Protein AF-A0A450VBA7-F1 (afdb_monomer_lite)

Organism: NCBI:txid2126342

Structure (mmCIF, N/CA/C/O backbone):
data_AF-A0A450VBA7-F1
#
_entry.id   AF-A0A450VBA7-F1
#
loop_
_atom_site.group_PDB
_atom_site.id
_atom_site.type_symbol
_atom_site.label_atom_id
_atom_site.label_alt_id
_atom_site.label_comp_id
_atom_site.label_asym_id
_atom_site.label_entity_id
_atom_site.label_seq_id
_atom_site.pdbx_PDB_ins_code
_atom_site.Cartn_x
_atom_site.Cartn_y
_atom_site.Cartn_z
_atom_site.occupancy
_atom_site.B_iso_or_equiv
_atom_site.auth_seq_id
_atom_site.auth_comp_id
_atom_site.auth_asym_id
_atom_site.auth_atom_id
_atom_site.pdbx_PDB_model_num
ATOM 1 N N . GLY A 1 1 ? 49.947 8.288 2.124 1.00 33.69 1 GLY A N 1
ATOM 2 C CA . GLY A 1 1 ? 48.887 9.219 1.709 1.00 33.69 1 GLY A CA 1
ATOM 3 C C . GLY A 1 1 ? 47.583 8.485 1.849 1.00 33.69 1 GLY A C 1
ATOM 4 O O . GLY A 1 1 ? 47.482 7.400 1.301 1.00 33.69 1 GLY A O 1
ATOM 5 N N . LEU A 1 2 ? 46.695 9.023 2.681 1.00 39.31 2 LEU A N 1
ATOM 6 C CA . LEU A 1 2 ? 45.323 8.566 2.899 1.00 39.31 2 LEU A CA 1
ATOM 7 C C . LEU A 1 2 ? 44.477 8.652 1.613 1.00 39.31 2 LEU A C 1
ATOM 9 O O . LEU A 1 2 ? 44.842 9.403 0.708 1.00 39.31 2 LEU A O 1
ATOM 13 N N . LEU A 1 3 ? 43.292 8.027 1.690 1.00 38.41 3 LEU A N 1
ATOM 14 C CA . LEU A 1 3 ? 42.117 8.067 0.798 1.00 38.41 3 LEU A CA 1
ATOM 15 C C . LEU A 1 3 ? 42.121 6.920 -0.238 1.00 38.41 3 LEU A C 1
ATOM 17 O O . LEU A 1 3 ? 43.056 6.802 -1.017 1.00 38.41 3 LEU A O 1
ATOM 21 N N . SER A 1 4 ? 41.153 6.004 -0.271 1.00 35.38 4 SER A N 1
ATOM 22 C CA . SER A 1 4 ? 39.748 6.142 0.126 1.00 35.38 4 SER A CA 1
ATOM 23 C C . SER A 1 4 ? 39.179 4.824 0.649 1.00 35.38 4 SER A C 1
ATOM 25 O O . SER A 1 4 ? 39.390 3.771 0.049 1.00 35.38 4 SER A O 1
ATOM 27 N N . ASP A 1 5 ? 38.434 4.924 1.750 1.00 44.72 5 ASP A N 1
ATOM 28 C CA . ASP A 1 5 ? 37.319 4.032 2.056 1.00 44.72 5 ASP A CA 1
ATOM 29 C C . ASP A 1 5 ? 36.378 3.976 0.847 1.00 44.72 5 ASP A C 1
ATOM 31 O O . ASP A 1 5 ? 35.896 5.016 0.400 1.00 44.72 5 ASP A O 1
ATOM 35 N N . ASP A 1 6 ? 36.082 2.776 0.359 1.00 38.06 6 ASP A N 1
ATOM 36 C CA . ASP A 1 6 ? 34.813 2.506 -0.317 1.00 38.06 6 ASP A CA 1
ATOM 37 C C . ASP A 1 6 ? 34.246 1.221 0.291 1.00 38.06 6 ASP A C 1
ATOM 39 O O . ASP A 1 6 ? 34.385 0.104 -0.211 1.00 38.06 6 ASP A O 1
ATOM 43 N N . THR A 1 7 ? 33.745 1.384 1.514 1.00 39.97 7 THR A N 1
ATOM 44 C CA . THR A 1 7 ? 32.983 0.365 2.229 1.00 39.97 7 THR A CA 1
ATOM 45 C C . THR A 1 7 ? 31.564 0.357 1.667 1.00 39.97 7 THR A C 1
ATOM 47 O O . THR A 1 7 ? 30.913 1.392 1.551 1.00 39.97 7 THR A O 1
ATOM 50 N N . GLY A 1 8 ? 31.123 -0.834 1.259 1.00 43.47 8 GLY A N 1
ATOM 51 C CA . GLY A 1 8 ? 30.027 -1.033 0.322 1.00 43.47 8 GLY A CA 1
ATOM 52 C C . GLY A 1 8 ? 28.662 -0.479 0.715 1.00 43.47 8 GLY A C 1
ATOM 53 O O . GLY A 1 8 ? 28.242 -0.582 1.859 1.00 43.47 8 GLY A O 1
ATOM 54 N N . PHE A 1 9 ? 27.937 -0.034 -0.310 1.00 43.31 9 PHE A N 1
ATOM 55 C CA . PHE A 1 9 ? 26.481 -0.102 -0.434 1.00 43.31 9 PHE A CA 1
ATOM 56 C C . PHE A 1 9 ? 26.144 -0.048 -1.929 1.00 43.31 9 PHE A C 1
ATOM 58 O O . PHE A 1 9 ? 26.068 1.027 -2.513 1.00 43.31 9 PHE A O 1
ATOM 65 N N . GLY A 1 10 ? 25.952 -1.197 -2.571 1.00 35.91 10 GLY A N 1
ATOM 66 C CA . GLY A 1 10 ? 25.531 -1.243 -3.969 1.00 35.91 10 GLY A CA 1
ATOM 67 C C . GLY A 1 10 ? 24.636 -2.443 -4.200 1.00 35.91 10 GLY A C 1
ATOM 68 O O . GLY A 1 10 ? 25.131 -3.548 -4.374 1.00 35.91 10 GLY A O 1
ATOM 69 N N . MET A 1 11 ? 23.317 -2.244 -4.171 1.00 50.00 11 MET A N 1
ATOM 70 C CA . MET A 1 11 ? 22.454 -3.124 -4.957 1.00 50.00 11 MET A CA 1
ATOM 71 C C . MET A 1 11 ? 22.866 -2.951 -6.417 1.00 50.00 11 MET A C 1
ATOM 73 O O . MET A 1 11 ? 22.956 -1.812 -6.887 1.00 50.00 11 MET A O 1
ATOM 77 N N . ASP A 1 12 ? 23.088 -4.058 -7.121 1.00 56.72 12 ASP A N 1
ATOM 78 C CA . ASP A 1 12 ? 23.190 -4.034 -8.573 1.00 56.72 12 ASP A CA 1
ATOM 79 C C . ASP A 1 12 ? 21.920 -3.373 -9.118 1.00 56.72 12 ASP A C 1
ATOM 81 O O . ASP A 1 12 ? 20.795 -3.804 -8.848 1.00 56.72 12 ASP A O 1
ATOM 85 N N . SER A 1 13 ? 22.088 -2.268 -9.845 1.00 57.75 13 SER A N 1
ATOM 86 C CA . SER A 1 13 ? 20.984 -1.711 -10.624 1.00 57.75 13 SER A CA 1
ATOM 87 C C . SER A 1 13 ? 20.463 -2.817 -11.547 1.00 57.75 13 SER A C 1
ATOM 89 O O . SER A 1 13 ? 21.299 -3.512 -12.129 1.00 57.75 13 SER A O 1
ATOM 91 N N . PRO A 1 14 ? 19.133 -3.002 -11.693 1.00 64.62 14 PRO A N 1
ATOM 92 C CA . PRO A 1 14 ? 18.589 -4.082 -12.508 1.00 64.62 14 PRO A CA 1
ATOM 93 C C . PRO A 1 14 ? 19.237 -4.036 -13.885 1.00 64.62 14 PRO A C 1
ATOM 95 O O . PRO A 1 14 ? 19.206 -2.992 -14.554 1.00 64.62 14 PRO A O 1
ATOM 98 N N . SER A 1 15 ? 19.869 -5.149 -14.252 1.00 78.44 15 SER A N 1
ATOM 99 C CA . SER A 1 15 ? 20.683 -5.228 -15.455 1.00 78.44 15 SER A CA 1
ATOM 100 C C . SER A 1 15 ? 19.821 -4.956 -16.689 1.00 78.44 15 SER A C 1
ATOM 102 O O . SER A 1 15 ? 18.590 -5.076 -16.661 1.00 78.44 15 SER A O 1
ATOM 104 N N . GLU A 1 16 ? 20.453 -4.566 -17.796 1.00 80.12 16 GLU A N 1
ATOM 105 C CA . GLU A 1 16 ? 19.735 -4.425 -19.066 1.00 80.12 16 GLU A CA 1
ATOM 106 C C . GLU A 1 16 ? 19.014 -5.735 -19.436 1.00 80.12 16 GLU A C 1
ATOM 108 O O . GLU A 1 16 ? 17.867 -5.700 -19.881 1.00 80.12 16 GLU A O 1
ATOM 113 N N . ASP A 1 17 ? 19.628 -6.882 -19.133 1.00 81.94 17 ASP A N 1
ATOM 114 C CA . ASP A 1 17 ? 19.059 -8.209 -19.360 1.00 81.94 17 ASP A CA 1
ATOM 115 C C . ASP A 1 17 ? 17.791 -8.454 -18.535 1.00 81.94 17 ASP A C 1
ATOM 117 O O . ASP A 1 17 ? 16.793 -8.920 -19.088 1.00 81.94 17 ASP A O 1
ATOM 121 N N . ASP A 1 18 ? 17.764 -8.066 -17.255 1.00 82.69 18 ASP A N 1
ATOM 122 C CA . ASP A 1 18 ? 16.559 -8.177 -16.421 1.00 82.69 18 ASP A CA 1
ATOM 123 C C . ASP A 1 18 ? 15.410 -7.344 -16.998 1.00 82.69 18 ASP A C 1
ATOM 125 O O . ASP A 1 18 ? 14.266 -7.803 -17.053 1.00 82.69 18 ASP A O 1
ATOM 129 N N . GLN A 1 19 ? 15.707 -6.128 -17.475 1.00 82.19 19 GLN A N 1
ATOM 130 C CA . GLN A 1 19 ? 14.710 -5.242 -18.084 1.00 82.19 19 GLN A CA 1
ATOM 131 C C . GLN A 1 19 ? 14.168 -5.800 -19.403 1.00 82.19 19 GLN A C 1
ATOM 133 O O . GLN A 1 19 ? 12.959 -5.731 -19.654 1.00 82.19 19 GLN A O 1
ATOM 138 N N . LEU A 1 20 ? 15.042 -6.342 -20.252 1.00 84.81 20 LEU A N 1
ATOM 139 C CA . LEU A 1 20 ? 14.655 -6.984 -21.507 1.00 84.81 20 LEU A CA 1
ATOM 140 C C . LEU A 1 20 ? 13.822 -8.238 -21.240 1.00 84.81 20 LEU A C 1
ATOM 142 O O . LEU A 1 20 ? 12.775 -8.413 -21.861 1.00 84.81 20 LEU A O 1
ATOM 146 N N . TYR A 1 21 ? 14.222 -9.044 -20.261 1.00 84.12 21 TYR A N 1
ATOM 147 C CA . TYR A 1 21 ? 13.517 -10.254 -19.867 1.00 84.12 21 TYR A CA 1
ATOM 148 C C . TYR A 1 21 ? 12.086 -9.960 -19.398 1.00 84.12 21 TYR A C 1
ATOM 150 O O . TYR A 1 21 ? 11.126 -10.513 -19.936 1.00 84.12 21 TYR A O 1
ATOM 158 N N . VAL A 1 22 ? 11.894 -9.028 -18.456 1.00 86.31 22 VAL A N 1
ATOM 159 C CA . VAL A 1 22 ? 10.544 -8.689 -17.959 1.00 86.31 22 VAL A CA 1
ATOM 160 C C . VAL A 1 22 ? 9.696 -7.934 -18.990 1.00 86.31 22 VAL A C 1
ATOM 162 O O . VAL A 1 22 ? 8.461 -8.006 -18.948 1.00 86.31 22 VAL A O 1
ATOM 165 N N . ARG A 1 23 ? 10.327 -7.236 -19.945 1.00 87.69 23 ARG A N 1
ATOM 166 C CA . ARG A 1 23 ? 9.644 -6.694 -21.130 1.00 87.69 23 ARG A CA 1
ATOM 167 C C . ARG A 1 23 ? 9.130 -7.823 -22.018 1.00 87.69 23 ARG A C 1
ATOM 169 O O . ARG A 1 23 ? 7.977 -7.767 -22.440 1.00 87.69 23 ARG A O 1
ATOM 176 N N . ASP A 1 24 ? 9.952 -8.832 -22.285 1.00 86.44 24 ASP A N 1
ATOM 177 C CA . ASP A 1 24 ? 9.610 -9.949 -23.172 1.00 86.44 24 ASP A CA 1
ATOM 178 C C . ASP A 1 24 ? 8.558 -10.878 -22.544 1.00 86.44 24 ASP A C 1
ATOM 180 O O . ASP A 1 24 ? 7.691 -11.393 -23.248 1.00 86.44 24 ASP A O 1
ATOM 184 N N . LEU A 1 25 ? 8.524 -10.979 -21.209 1.00 87.00 25 LEU A N 1
ATOM 185 C CA . LEU A 1 25 ? 7.406 -11.570 -20.455 1.00 87.00 25 LEU A CA 1
ATOM 186 C C . LEU A 1 25 ? 6.103 -10.751 -20.534 1.00 87.00 25 LEU A C 1
ATOM 188 O O . LEU A 1 25 ? 5.056 -11.187 -20.054 1.00 87.00 25 LEU A O 1
ATOM 192 N N . GLY A 1 26 ? 6.147 -9.547 -21.105 1.00 85.38 26 GLY A N 1
ATOM 193 C CA . GLY A 1 26 ? 4.995 -8.663 -21.234 1.00 85.38 26 GLY A CA 1
ATOM 194 C C . GLY A 1 26 ? 4.576 -7.992 -19.925 1.00 85.38 26 GLY A C 1
ATOM 195 O O . GLY A 1 26 ? 3.436 -7.539 -19.830 1.00 85.38 26 GLY A O 1
ATOM 196 N N . LEU A 1 27 ? 5.455 -7.915 -18.917 1.00 85.88 27 LEU A N 1
ATOM 197 C CA . LEU A 1 27 ? 5.158 -7.264 -17.632 1.00 85.88 27 LEU A CA 1
ATOM 198 C C . LEU A 1 27 ? 5.306 -5.742 -17.723 1.00 85.88 27 LEU A C 1
ATOM 200 O O . LEU A 1 27 ? 4.487 -4.997 -17.172 1.00 85.88 27 LEU A O 1
ATOM 204 N N . ILE A 1 28 ? 6.314 -5.275 -18.464 1.00 87.81 28 ILE A N 1
ATOM 205 C CA . ILE A 1 28 ? 6.578 -3.851 -18.694 1.00 87.81 28 ILE A CA 1
ATOM 206 C C . ILE A 1 28 ? 6.622 -3.514 -20.187 1.00 87.81 28 ILE A C 1
ATOM 208 O O . ILE A 1 28 ? 6.908 -4.349 -21.039 1.00 87.81 28 ILE A O 1
ATOM 212 N N . ARG A 1 29 ? 6.381 -2.244 -20.504 1.00 87.44 29 ARG A N 1
ATOM 213 C CA . ARG A 1 29 ? 6.743 -1.612 -21.774 1.00 87.44 29 ARG A CA 1
ATOM 214 C C . ARG A 1 29 ? 7.867 -0.627 -21.511 1.00 87.44 29 ARG A C 1
ATOM 216 O O . ARG A 1 29 ? 7.824 0.067 -20.506 1.00 87.44 29 ARG A O 1
ATOM 223 N N . THR A 1 30 ? 8.842 -0.553 -22.412 1.00 83.94 30 THR A N 1
ATOM 224 C CA . THR A 1 30 ? 10.024 0.317 -22.267 1.00 83.94 30 THR A CA 1
ATOM 225 C C . THR A 1 30 ? 9.981 1.566 -23.151 1.00 83.94 30 THR A C 1
ATOM 227 O O . THR A 1 30 ? 10.785 2.472 -22.962 1.00 83.94 30 THR A O 1
ATOM 230 N N . ARG A 1 31 ? 9.038 1.651 -24.103 1.00 81.31 31 ARG A N 1
ATOM 231 C CA . ARG A 1 31 ? 8.856 2.805 -25.003 1.00 81.31 31 ARG A CA 1
ATOM 232 C C . ARG A 1 31 ? 7.443 3.390 -24.876 1.00 81.31 31 ARG A C 1
ATOM 234 O O . ARG A 1 31 ? 6.492 2.609 -24.821 1.00 81.31 31 ARG A O 1
ATOM 241 N N . PRO A 1 32 ? 7.278 4.730 -24.871 1.00 80.88 32 PRO A N 1
ATOM 242 C CA . PRO A 1 32 ? 8.328 5.763 -24.877 1.00 80.88 32 PRO A CA 1
ATOM 243 C C . PRO A 1 32 ? 9.067 5.900 -23.532 1.00 80.88 32 PRO A C 1
ATOM 245 O O . PRO A 1 32 ? 10.118 6.523 -23.474 1.00 80.88 32 PRO A O 1
ATOM 248 N N . GLN A 1 33 ? 8.533 5.298 -22.469 1.00 79.19 33 GLN A N 1
ATOM 249 C CA . GLN A 1 33 ? 9.110 5.252 -21.128 1.00 79.19 33 GLN A CA 1
ATOM 250 C C . GLN A 1 33 ? 8.735 3.925 -20.460 1.00 79.19 33 GLN A C 1
ATOM 252 O O . GLN A 1 33 ? 7.764 3.284 -20.872 1.00 79.19 33 GLN A O 1
ATOM 257 N N . ILE A 1 34 ? 9.468 3.539 -19.413 1.00 80.38 34 ILE A N 1
ATOM 258 C CA . ILE A 1 34 ? 9.156 2.339 -18.631 1.00 80.38 34 ILE A CA 1
ATOM 259 C C . ILE A 1 34 ? 7.780 2.496 -17.965 1.00 80.38 34 ILE A C 1
ATOM 261 O O . ILE A 1 34 ? 7.520 3.473 -17.261 1.00 80.38 34 ILE A O 1
ATOM 265 N N . ALA A 1 35 ? 6.890 1.535 -18.207 1.00 83.69 35 ALA A N 1
ATOM 266 C CA . ALA A 1 35 ? 5.534 1.475 -17.667 1.00 83.69 35 ALA A CA 1
ATOM 267 C C . ALA A 1 35 ? 5.083 0.018 -17.511 1.00 83.69 35 ALA A C 1
ATOM 269 O O . ALA A 1 35 ? 5.460 -0.833 -18.311 1.00 83.69 35 ALA A O 1
ATOM 270 N N . ILE A 1 36 ? 4.214 -0.274 -16.541 1.00 84.88 36 ILE A N 1
ATOM 271 C CA . ILE A 1 36 ? 3.563 -1.590 -16.452 1.00 84.88 36 ILE A CA 1
ATOM 272 C C . ILE A 1 36 ? 2.685 -1.794 -17.695 1.00 84.88 36 ILE A C 1
ATOM 274 O O . ILE A 1 36 ? 1.876 -0.927 -18.044 1.00 84.88 36 ILE A O 1
ATOM 278 N N . ALA A 1 37 ? 2.855 -2.930 -18.372 1.00 84.62 37 ALA A N 1
ATOM 279 C CA . ALA A 1 37 ? 2.282 -3.170 -19.693 1.00 84.62 37 ALA A CA 1
ATOM 280 C C . ALA A 1 37 ? 0.754 -3.335 -19.680 1.00 84.62 37 ALA A C 1
ATOM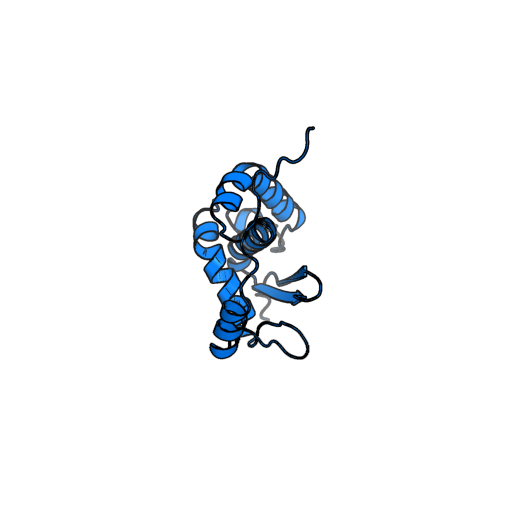 282 O O . ALA A 1 37 ? 0.088 -2.883 -20.614 1.00 84.62 37 ALA A O 1
ATOM 283 N N . ASN A 1 38 ? 0.203 -3.952 -18.628 1.00 81.12 38 ASN A N 1
ATOM 284 C CA . ASN A 1 38 ? -1.215 -4.301 -18.508 1.00 81.12 38 ASN A CA 1
ATOM 285 C C . ASN A 1 38 ? -1.802 -3.793 -17.171 1.00 81.12 38 ASN A C 1
ATOM 287 O O . ASN A 1 38 ? -1.168 -3.987 -16.130 1.00 81.12 38 ASN A O 1
ATOM 291 N N . PRO A 1 39 ? -3.012 -3.193 -17.159 1.00 76.62 39 PRO A N 1
ATOM 292 C CA . PRO A 1 39 ? -3.733 -2.846 -15.931 1.00 76.62 39 PRO A CA 1
ATOM 293 C C . PRO A 1 39 ? -3.842 -3.978 -14.898 1.00 76.62 39 PRO A C 1
ATOM 295 O O . PRO A 1 39 ? -3.746 -3.710 -13.708 1.00 76.62 39 PRO A O 1
ATOM 298 N N . ILE A 1 40 ? -3.959 -5.240 -15.323 1.00 77.88 40 ILE A N 1
ATOM 299 C CA . ILE A 1 40 ? -4.000 -6.395 -14.409 1.00 77.88 40 ILE A CA 1
ATOM 300 C C . ILE A 1 40 ? -2.701 -6.490 -13.592 1.00 77.88 40 ILE A C 1
ATOM 302 O O . ILE A 1 40 ? -2.736 -6.706 -12.383 1.00 77.88 40 ILE A O 1
ATOM 306 N N . TYR A 1 41 ? -1.542 -6.257 -14.211 1.00 78.62 41 TYR A N 1
ATOM 307 C CA . TYR A 1 41 ? -0.249 -6.341 -13.524 1.00 78.62 41 TYR A CA 1
ATOM 308 C C . TYR A 1 41 ? -0.001 -5.191 -12.548 1.00 78.62 41 TYR A C 1
ATOM 310 O O . TYR A 1 41 ? 0.728 -5.381 -11.577 1.00 78.62 41 TYR A O 1
ATOM 318 N N . ARG A 1 42 ? -0.661 -4.040 -12.742 1.00 72.62 42 ARG A N 1
ATOM 319 C CA . ARG A 1 42 ? -0.656 -2.939 -11.761 1.00 72.62 42 ARG A CA 1
ATOM 320 C C . ARG A 1 42 ? -1.240 -3.371 -10.419 1.00 72.62 42 ARG A C 1
ATOM 322 O O . ARG A 1 42 ? -0.841 -2.852 -9.389 1.00 72.62 42 ARG A O 1
ATOM 329 N N . GLU A 1 43 ? -2.146 -4.342 -10.440 1.00 72.19 43 GLU A N 1
ATOM 330 C CA . GLU A 1 43 ? -2.787 -4.887 -9.248 1.00 72.19 43 GLU A CA 1
ATOM 331 C C . GLU A 1 43 ? -2.097 -6.150 -8.733 1.00 72.19 43 GLU A C 1
ATOM 333 O O . GLU A 1 43 ? -1.976 -6.347 -7.524 1.00 72.19 43 GLU A O 1
ATOM 338 N N . VAL A 1 44 ? -1.652 -7.023 -9.638 1.00 78.44 44 VAL A N 1
ATOM 339 C CA . VAL A 1 44 ? -1.063 -8.316 -9.267 1.00 78.44 44 VAL A CA 1
ATOM 340 C C . VAL A 1 44 ? 0.327 -8.146 -8.659 1.00 78.44 44 VAL A C 1
ATOM 342 O O . VAL A 1 44 ? 0.572 -8.701 -7.594 1.00 78.44 44 VAL A O 1
ATOM 345 N N . ILE A 1 45 ? 1.218 -7.357 -9.271 1.00 76.44 45 ILE A N 1
ATOM 346 C CA . ILE A 1 45 ? 2.615 -7.237 -8.817 1.00 76.44 45 ILE A CA 1
ATOM 347 C C . ILE A 1 45 ? 2.705 -6.747 -7.358 1.00 76.44 45 ILE A C 1
ATOM 349 O O . ILE A 1 45 ? 3.321 -7.435 -6.544 1.00 76.44 45 ILE A O 1
ATOM 353 N N . PRO A 1 46 ? 2.054 -5.637 -6.957 1.00 70.06 46 PRO A N 1
ATOM 354 C CA . PRO A 1 46 ? 2.134 -5.158 -5.577 1.00 70.06 46 PRO A CA 1
ATOM 355 C C . PRO A 1 46 ? 1.455 -6.108 -4.598 1.00 70.06 46 PRO A C 1
ATOM 357 O O . PRO A 1 46 ? 1.939 -6.288 -3.484 1.00 70.06 46 PRO A O 1
ATOM 360 N N . ARG A 1 47 ? 0.338 -6.736 -4.992 1.00 73.94 47 ARG A N 1
ATOM 361 C CA . ARG A 1 47 ? -0.361 -7.706 -4.139 1.00 73.94 47 ARG A CA 1
ATOM 362 C C . ARG A 1 47 ? 0.526 -8.911 -3.844 1.00 73.94 47 ARG A C 1
ATOM 364 O O . ARG A 1 47 ? 0.598 -9.325 -2.693 1.00 73.94 47 ARG A O 1
ATOM 371 N N . THR A 1 48 ? 1.234 -9.419 -4.848 1.00 75.25 48 THR A N 1
ATOM 372 C CA . THR A 1 48 ? 2.190 -10.518 -4.679 1.00 75.25 48 THR A CA 1
ATOM 373 C C . THR A 1 48 ? 3.355 -10.106 -3.786 1.00 75.25 48 THR A C 1
ATOM 375 O O . THR A 1 48 ? 3.651 -10.803 -2.819 1.00 75.25 48 THR A O 1
ATOM 378 N N . LEU A 1 49 ? 3.958 -8.940 -4.040 1.00 70.44 49 LEU A N 1
ATOM 379 C CA . LEU A 1 49 ? 5.083 -8.425 -3.249 1.00 70.44 49 LEU A CA 1
ATOM 380 C C . LEU A 1 49 ? 4.715 -8.159 -1.782 1.00 70.44 49 LEU A C 1
ATOM 382 O O . LEU A 1 49 ? 5.578 -8.191 -0.913 1.00 70.44 49 LEU A O 1
ATOM 386 N N . THR A 1 50 ? 3.439 -7.902 -1.492 1.00 68.81 50 THR A N 1
ATOM 387 C CA . THR A 1 50 ? 2.970 -7.539 -0.147 1.00 68.81 50 THR A CA 1
ATOM 388 C C . THR A 1 50 ? 2.202 -8.646 0.567 1.00 68.81 50 THR A C 1
ATOM 390 O O . THR A 1 50 ? 1.786 -8.451 1.709 1.00 68.81 50 THR A O 1
ATOM 393 N N . TRP A 1 51 ? 2.021 -9.812 -0.059 1.00 67.94 51 TRP A N 1
ATOM 394 C CA . TRP A 1 51 ? 1.190 -10.898 0.471 1.00 67.94 51 TRP A CA 1
ATOM 395 C C . TRP A 1 51 ? 1.592 -11.317 1.893 1.00 67.94 51 TRP A C 1
ATOM 397 O O . TRP A 1 51 ? 0.754 -11.400 2.792 1.00 67.94 51 TRP A O 1
ATOM 407 N N . ILE A 1 52 ? 2.894 -11.500 2.125 1.00 63.78 52 ILE A N 1
ATOM 408 C CA . ILE A 1 52 ? 3.430 -11.892 3.436 1.00 63.78 52 ILE A CA 1
ATOM 409 C C . ILE A 1 52 ? 3.170 -10.794 4.477 1.00 63.78 52 ILE A C 1
ATOM 411 O O . ILE A 1 52 ? 2.775 -11.100 5.602 1.00 63.78 52 ILE A O 1
ATOM 415 N N . ALA A 1 53 ? 3.300 -9.521 4.092 1.00 65.75 53 ALA A N 1
ATOM 416 C CA . ALA A 1 53 ? 2.998 -8.384 4.960 1.00 65.75 53 ALA A CA 1
ATOM 417 C C . ALA A 1 53 ? 1.531 -8.342 5.381 1.00 65.75 53 ALA A C 1
ATOM 419 O O . ALA A 1 53 ? 1.239 -8.239 6.568 1.00 65.75 53 ALA A O 1
ATOM 420 N N . GLN A 1 54 ? 0.603 -8.523 4.442 1.00 65.19 54 GLN A N 1
ATOM 421 C CA . GLN A 1 54 ? -0.834 -8.460 4.724 1.00 65.19 54 GLN A CA 1
ATOM 422 C C . GLN A 1 54 ? -1.284 -9.475 5.783 1.00 65.19 54 GLN A C 1
ATOM 424 O O . GLN A 1 54 ? -2.090 -9.138 6.649 1.00 65.19 54 GLN A O 1
ATOM 429 N N . THR A 1 55 ? -0.748 -10.700 5.746 1.00 66.00 55 THR A N 1
ATOM 430 C CA . THR A 1 55 ? -1.105 -11.755 6.716 1.00 66.00 55 THR A CA 1
ATOM 431 C C . THR A 1 55 ? -0.586 -11.498 8.129 1.00 66.00 55 THR A C 1
ATOM 433 O O . THR A 1 55 ? -1.131 -12.042 9.086 1.00 66.00 55 THR A O 1
ATOM 436 N N . ARG A 1 56 ? 0.447 -10.662 8.270 1.00 71.25 56 ARG A N 1
ATOM 437 C CA . ARG A 1 56 ? 1.092 -10.359 9.552 1.00 71.25 56 ARG A CA 1
ATOM 438 C C . ARG A 1 56 ? 0.659 -9.025 10.157 1.00 71.25 56 ARG A C 1
ATOM 440 O O . ARG A 1 56 ? 1.126 -8.703 11.239 1.00 71.25 56 ARG A O 1
ATOM 447 N N . ILE A 1 57 ? -0.204 -8.257 9.489 1.00 81.06 57 ILE A N 1
ATOM 448 C CA . ILE A 1 57 ? -0.735 -6.989 10.006 1.00 81.06 57 ILE A CA 1
ATOM 449 C C . ILE A 1 57 ? -1.929 -7.295 10.929 1.00 81.06 57 ILE A C 1
ATOM 451 O O . ILE A 1 57 ? -2.988 -7.697 10.432 1.00 81.06 57 ILE A O 1
ATOM 455 N N . PRO A 1 58 ? -1.799 -7.106 12.259 1.00 83.25 58 PRO A N 1
ATOM 456 C CA . PRO A 1 58 ? -2.837 -7.439 13.231 1.00 83.25 58 PRO A CA 1
ATOM 457 C C . PRO A 1 58 ? -3.816 -6.265 13.394 1.00 83.25 58 PRO A C 1
ATOM 459 O O . PRO A 1 58 ? -3.988 -5.737 14.486 1.00 83.25 58 PRO A O 1
ATOM 462 N N . GLN A 1 59 ? -4.393 -5.797 12.288 1.00 87.75 59 GLN A N 1
ATOM 463 C CA . GLN A 1 59 ? -5.320 -4.664 12.271 1.00 87.75 59 GLN A CA 1
ATOM 464 C C . GLN A 1 59 ? -6.646 -5.086 11.636 1.00 87.75 59 GLN A C 1
ATOM 466 O O . GLN A 1 59 ? -6.667 -5.803 10.626 1.00 87.75 59 GLN A O 1
ATOM 471 N N . GLU A 1 60 ? -7.756 -4.648 12.225 1.00 88.44 60 GLU A N 1
ATOM 472 C CA . GLU A 1 60 ? -9.100 -4.960 11.739 1.00 88.44 60 GLU A CA 1
ATOM 473 C C . GLU A 1 60 ? -9.729 -3.768 11.027 1.00 88.44 60 GLU A C 1
ATOM 475 O O . GLU A 1 60 ? -9.606 -2.623 11.452 1.00 88.44 60 GLU A O 1
ATOM 480 N N . THR A 1 61 ? -10.457 -4.041 9.943 1.00 90.44 61 THR A N 1
ATOM 481 C CA . THR A 1 61 ? -11.134 -2.993 9.173 1.00 90.44 61 THR A CA 1
ATOM 482 C C . THR A 1 61 ? -12.145 -2.220 10.015 1.00 90.44 61 THR A C 1
ATOM 484 O O . THR A 1 61 ? -12.243 -1.006 9.883 1.00 90.44 61 THR A O 1
ATOM 487 N N . THR A 1 62 ? -12.863 -2.908 10.903 1.00 92.25 62 THR A N 1
ATOM 488 C CA . THR A 1 62 ? -13.895 -2.343 11.787 1.00 92.25 62 THR A CA 1
ATOM 489 C C . THR A 1 62 ? -13.376 -1.232 12.696 1.00 92.25 62 THR A C 1
ATOM 491 O O . THR A 1 62 ? -14.140 -0.327 13.012 1.00 92.25 62 THR A O 1
ATOM 494 N N . TRP A 1 63 ? -12.092 -1.250 13.069 1.00 94.12 63 TRP A N 1
ATOM 495 C CA . TRP A 1 63 ? -11.483 -0.218 13.919 1.00 94.12 63 TRP A CA 1
ATOM 496 C C . TRP A 1 63 ? -11.407 1.149 13.231 1.00 94.12 63 TRP A C 1
ATOM 498 O O . TRP A 1 63 ? -11.349 2.170 13.905 1.00 94.12 63 TRP A O 1
ATOM 508 N N . TYR A 1 64 ? -11.450 1.171 11.897 1.00 94.56 64 TYR A N 1
ATOM 509 C CA . TYR A 1 64 ? -11.327 2.384 11.084 1.00 94.56 64 TYR A CA 1
ATOM 510 C C . TYR A 1 64 ? -12.633 2.777 10.395 1.00 94.56 64 TYR A C 1
ATOM 512 O O . TYR A 1 64 ? -12.625 3.594 9.475 1.00 94.56 64 TYR A O 1
ATOM 520 N N . VAL A 1 65 ? -13.760 2.182 10.782 1.00 94.19 65 VAL A N 1
ATOM 521 C CA . VAL A 1 65 ? -15.069 2.501 10.209 1.00 94.19 65 VAL A CA 1
ATOM 522 C C . VAL A 1 65 ? -15.877 3.262 11.247 1.00 94.19 65 VAL A C 1
ATOM 524 O O . VAL A 1 65 ? -16.200 2.740 12.309 1.00 94.19 65 VAL A O 1
ATOM 527 N N . MET A 1 66 ? -16.221 4.506 10.923 1.00 93.75 66 MET A N 1
ATOM 528 C CA . MET A 1 66 ? -17.072 5.341 11.768 1.00 93.75 66 MET A CA 1
ATOM 529 C C . MET A 1 66 ? -18.511 4.801 11.801 1.00 93.75 66 MET A C 1
ATOM 531 O O . MET A 1 66 ? -18.944 4.086 10.896 1.00 93.75 66 MET A O 1
ATOM 535 N N . GLU A 1 67 ? -19.315 5.251 12.769 1.00 92.25 67 GLU A N 1
ATOM 536 C CA . GLU A 1 67 ? -20.746 4.900 12.866 1.00 92.25 67 GLU A CA 1
ATOM 537 C C . GLU A 1 67 ? -21.536 5.207 11.580 1.00 92.25 67 GLU A C 1
ATOM 539 O O . GLU A 1 67 ? -22.450 4.476 11.202 1.00 92.25 67 GLU A O 1
ATOM 544 N N . ASN A 1 68 ? -21.147 6.259 10.851 1.00 92.00 68 ASN A N 1
ATOM 545 C CA . ASN A 1 68 ? -21.743 6.638 9.565 1.00 92.00 68 ASN A CA 1
ATOM 546 C C . ASN A 1 68 ? -21.228 5.815 8.364 1.00 92.00 68 ASN A C 1
ATOM 548 O O . ASN A 1 68 ? -21.461 6.201 7.218 1.00 92.00 68 ASN A O 1
ATOM 552 N N . LYS A 1 69 ? -20.518 4.708 8.618 1.00 90.44 69 LYS A N 1
ATOM 553 C CA . LYS A 1 69 ? -19.914 3.787 7.639 1.00 90.44 69 LYS A CA 1
ATOM 554 C C . LYS A 1 69 ? -18.797 4.377 6.772 1.00 90.44 69 LYS A C 1
ATOM 556 O O . LYS A 1 69 ? -18.308 3.702 5.863 1.00 90.44 69 LYS A O 1
ATOM 561 N N . ARG A 1 70 ? -18.353 5.610 7.033 1.00 93.31 70 ARG A N 1
ATOM 562 C CA . ARG A 1 70 ? -17.184 6.184 6.355 1.00 93.31 70 ARG A CA 1
ATOM 563 C C . ARG A 1 70 ? -15.891 5.660 6.968 1.00 93.31 70 ARG A C 1
ATOM 565 O O . ARG A 1 70 ? -15.839 5.341 8.153 1.00 93.31 70 ARG A O 1
ATOM 572 N N . LEU A 1 71 ? -14.853 5.610 6.142 1.00 93.81 71 LEU A N 1
ATOM 573 C CA . LEU A 1 71 ? -13.503 5.283 6.578 1.00 93.81 71 LEU A CA 1
ATOM 574 C C . LEU A 1 71 ? -12.911 6.470 7.345 1.00 93.81 71 LEU A C 1
ATOM 576 O O . LEU A 1 71 ? -12.889 7.593 6.833 1.00 93.81 71 LEU A O 1
ATOM 580 N N . ASP A 1 72 ? -12.406 6.217 8.546 1.00 95.50 72 ASP A N 1
ATOM 581 C CA . ASP A 1 72 ? -11.584 7.154 9.303 1.00 95.50 72 ASP A CA 1
ATOM 582 C C . ASP A 1 72 ? -10.151 7.129 8.769 1.00 95.50 72 ASP A C 1
ATOM 584 O O . ASP A 1 72 ? -9.277 6.406 9.246 1.00 95.50 72 ASP A O 1
ATOM 588 N N . LEU A 1 73 ? -9.931 7.886 7.691 1.00 92.50 73 LEU A N 1
ATOM 589 C CA . LEU A 1 73 ? -8.624 7.973 7.048 1.00 92.50 73 LEU A CA 1
ATOM 590 C C . LEU A 1 73 ? -7.546 8.581 7.969 1.00 92.50 73 LEU A C 1
ATOM 592 O O . LEU A 1 73 ? -6.437 8.046 7.970 1.00 92.50 73 LEU A O 1
ATOM 596 N N . PRO A 1 74 ? -7.811 9.650 8.751 1.00 95.00 74 PRO A N 1
ATOM 597 C CA . PRO A 1 74 ? -6.855 10.135 9.744 1.00 95.00 74 PRO A CA 1
ATOM 598 C C . PRO A 1 74 ? -6.409 9.053 10.734 1.00 95.00 74 PRO A C 1
ATOM 600 O O . PRO A 1 74 ? -5.204 8.853 10.900 1.00 95.00 74 PRO A O 1
ATOM 603 N N . GLU A 1 75 ? -7.349 8.320 11.335 1.00 95.25 75 GLU A N 1
ATOM 604 C CA . GLU A 1 75 ? -7.020 7.262 12.298 1.00 95.25 75 GLU A CA 1
ATOM 605 C C . GLU A 1 75 ? -6.258 6.109 11.634 1.00 95.25 75 GLU A C 1
ATOM 607 O O . GLU A 1 75 ? -5.248 5.630 12.153 1.00 95.25 75 GLU A O 1
ATOM 612 N N . LEU A 1 76 ? -6.662 5.730 10.419 1.00 94.38 76 LEU A N 1
ATOM 613 C CA . LEU A 1 76 ? -5.975 4.715 9.626 1.00 94.38 76 LEU A CA 1
ATOM 614 C C . LEU A 1 76 ? -4.513 5.084 9.336 1.00 94.38 76 LEU A C 1
ATOM 616 O O . LEU A 1 76 ? -3.616 4.248 9.462 1.00 94.38 76 LEU A O 1
ATOM 620 N N . LEU A 1 77 ? -4.257 6.334 8.943 1.00 93.56 77 LEU A N 1
ATOM 621 C CA . LEU A 1 77 ? -2.906 6.815 8.652 1.00 93.56 77 LEU A CA 1
ATOM 622 C C . LEU A 1 77 ? -2.064 6.969 9.925 1.00 93.56 77 LEU A C 1
ATOM 624 O O . LEU A 1 77 ? -0.850 6.764 9.878 1.00 93.56 77 LEU A O 1
ATOM 628 N N . ASN A 1 78 ? -2.676 7.300 11.063 1.00 95.25 78 ASN A N 1
ATOM 629 C CA . ASN A 1 78 ? -1.993 7.300 12.357 1.00 95.25 78 ASN A CA 1
ATOM 630 C C . ASN A 1 78 ? -1.582 5.884 12.768 1.00 95.25 78 ASN A C 1
ATOM 632 O O . ASN A 1 78 ? -0.424 5.663 13.132 1.00 95.25 78 ASN A O 1
ATOM 636 N N . ALA A 1 79 ? -2.485 4.913 12.630 1.00 93.25 79 ALA A N 1
ATOM 637 C CA . ALA A 1 79 ? -2.181 3.514 12.897 1.00 93.25 79 ALA A CA 1
ATOM 638 C C . ALA A 1 79 ? -1.094 2.975 11.957 1.00 93.25 79 ALA A C 1
ATOM 640 O O . ALA A 1 79 ? -0.188 2.278 12.413 1.00 93.25 79 ALA A O 1
ATOM 641 N N . PHE A 1 80 ? -1.115 3.357 10.674 1.00 91.88 80 PHE A N 1
ATOM 642 C CA . PHE A 1 80 ? -0.028 3.032 9.750 1.00 91.88 80 PHE A CA 1
ATOM 643 C C . PHE A 1 80 ? 1.311 3.607 10.223 1.00 91.88 80 PHE A C 1
ATOM 645 O O . PHE A 1 80 ? 2.302 2.885 10.241 1.00 91.88 80 PHE A O 1
ATOM 652 N N . GLN A 1 81 ? 1.363 4.879 10.630 1.00 92.19 81 GLN A N 1
ATOM 653 C CA . GLN A 1 81 ? 2.600 5.491 11.131 1.00 92.19 81 GLN A CA 1
ATOM 654 C C . GLN A 1 81 ? 3.133 4.770 12.373 1.00 92.19 81 GLN A C 1
ATOM 656 O O . GLN A 1 81 ? 4.340 4.551 12.475 1.00 92.19 81 GLN A O 1
ATOM 661 N N . GLN A 1 82 ? 2.253 4.390 13.304 1.00 91.00 82 GLN A N 1
ATOM 662 C CA . GLN A 1 82 ? 2.643 3.623 14.487 1.00 91.00 82 GLN A CA 1
ATOM 663 C C . GLN A 1 82 ? 3.187 2.247 14.095 1.00 91.00 82 GLN A C 1
ATOM 665 O O . GLN A 1 82 ? 4.320 1.919 14.441 1.00 91.00 82 GLN A O 1
ATOM 670 N N . PHE A 1 83 ? 2.428 1.495 13.296 1.00 87.88 83 PHE A N 1
ATOM 671 C CA . PHE A 1 83 ? 2.839 0.191 12.781 1.00 87.88 83 PHE A CA 1
ATOM 672 C C . PHE A 1 83 ? 4.181 0.267 12.042 1.00 87.88 83 PHE A C 1
ATOM 674 O O . PHE A 1 83 ? 5.058 -0.573 12.248 1.00 87.88 83 PHE A O 1
ATOM 681 N N . PHE A 1 84 ? 4.360 1.292 11.207 1.00 87.12 84 PHE A N 1
ATOM 682 C CA . PHE A 1 84 ? 5.592 1.524 10.469 1.00 87.12 84 PHE A CA 1
ATOM 683 C C . PHE A 1 84 ? 6.765 1.768 11.421 1.00 87.12 84 PHE A C 1
ATOM 685 O O . PHE A 1 84 ? 7.797 1.122 11.283 1.00 87.12 84 PHE A O 1
ATOM 692 N N . ARG A 1 85 ? 6.623 2.633 12.431 1.00 87.00 85 ARG A N 1
ATOM 693 C CA . ARG A 1 85 ? 7.694 2.868 13.416 1.00 87.00 85 ARG A CA 1
ATOM 694 C C . ARG A 1 85 ? 8.090 1.605 14.176 1.00 87.00 85 ARG A C 1
ATOM 696 O O . ARG A 1 85 ? 9.270 1.405 14.420 1.00 87.00 85 ARG A O 1
ATOM 703 N N . GLU A 1 86 ? 7.122 0.767 14.525 1.00 84.56 86 GLU A N 1
ATOM 704 C CA . GLU 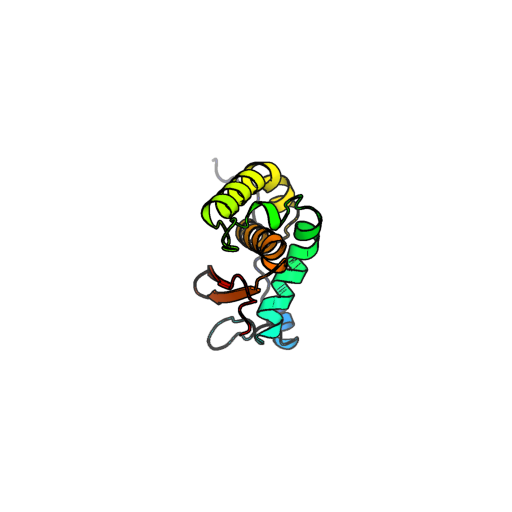A 1 86 ? 7.357 -0.442 15.322 1.00 84.56 86 GLU A CA 1
ATOM 705 C C . GLU A 1 86 ? 7.967 -1.592 14.517 1.00 84.56 86 GLU A C 1
ATOM 707 O O . GLU A 1 86 ? 8.673 -2.422 15.080 1.00 84.56 86 GLU A O 1
ATOM 712 N N . ASN A 1 87 ? 7.681 -1.665 13.213 1.00 75.94 87 ASN A N 1
ATOM 713 C CA . ASN A 1 87 ? 8.002 -2.849 12.415 1.00 75.94 87 ASN A CA 1
ATOM 714 C C . ASN A 1 87 ? 8.899 -2.558 11.197 1.00 75.94 87 ASN A C 1
ATOM 716 O O . ASN A 1 87 ? 9.317 -3.498 10.521 1.00 75.94 87 ASN A O 1
ATOM 720 N N . SER A 1 88 ? 9.183 -1.289 10.878 1.00 72.50 88 SER A N 1
ATOM 721 C CA . SER A 1 88 ? 9.833 -0.898 9.614 1.00 72.50 88 SER A CA 1
ATOM 722 C C . SER A 1 88 ? 11.179 -1.568 9.388 1.00 72.50 88 SER A C 1
ATOM 724 O O . SER A 1 88 ? 11.421 -1.989 8.265 1.00 72.50 88 SER A O 1
ATOM 726 N N . GLU A 1 89 ? 12.017 -1.732 10.411 1.00 71.75 89 GLU A N 1
ATOM 727 C CA . GLU A 1 89 ? 13.334 -2.369 10.263 1.00 71.75 89 GLU A CA 1
ATOM 728 C C . GLU A 1 89 ? 13.211 -3.812 9.751 1.00 71.75 89 GLU A C 1
ATOM 730 O O . GLU A 1 89 ? 13.762 -4.147 8.704 1.00 71.75 89 GLU A O 1
ATOM 735 N N . ILE A 1 90 ? 12.377 -4.630 10.405 1.00 70.12 90 ILE A N 1
ATOM 736 C CA . ILE A 1 90 ? 12.154 -6.039 10.036 1.00 70.12 90 ILE A CA 1
ATOM 737 C C . ILE A 1 90 ? 11.587 -6.156 8.617 1.00 70.12 90 ILE A C 1
ATOM 739 O O . ILE A 1 90 ? 11.945 -7.061 7.863 1.00 70.12 90 ILE A O 1
ATOM 743 N N . TRP A 1 91 ? 10.685 -5.251 8.239 1.00 69.31 91 TRP A N 1
ATOM 744 C CA . TRP A 1 91 ? 10.062 -5.289 6.918 1.00 69.31 91 TRP A CA 1
ATOM 745 C C . TRP A 1 91 ? 10.983 -4.770 5.818 1.00 69.31 91 TRP A C 1
ATOM 747 O O . TRP A 1 91 ? 11.020 -5.361 4.744 1.00 69.31 91 TRP A O 1
ATOM 757 N N . ILE A 1 92 ? 11.742 -3.704 6.071 1.00 67.56 92 ILE A N 1
ATOM 758 C CA . ILE A 1 92 ? 12.697 -3.141 5.107 1.00 67.56 92 ILE A CA 1
ATOM 759 C C . ILE A 1 92 ? 13.821 -4.140 4.817 1.00 67.56 92 ILE A C 1
ATOM 761 O O . ILE A 1 92 ? 14.265 -4.222 3.675 1.00 67.56 92 ILE A O 1
ATOM 765 N N . GLU A 1 93 ? 14.247 -4.926 5.807 1.00 68.44 93 GLU A N 1
ATOM 766 C CA . GLU A 1 93 ? 15.227 -6.000 5.609 1.00 68.44 93 GLU A CA 1
ATOM 767 C C . GLU A 1 93 ? 14.675 -7.195 4.820 1.00 68.44 93 GLU A C 1
ATOM 769 O O . GLU A 1 93 ? 15.431 -7.845 4.104 1.00 68.44 93 GLU A O 1
ATOM 774 N N . GLN A 1 94 ? 13.369 -7.474 4.914 1.00 66.62 94 GLN A N 1
ATOM 775 C CA . GLN A 1 94 ? 12.717 -8.556 4.162 1.00 66.62 94 GLN A CA 1
ATOM 776 C C . GLN A 1 94 ? 12.397 -8.190 2.708 1.00 66.62 94 GLN A C 1
ATOM 778 O O . GLN A 1 94 ? 12.127 -9.085 1.908 1.00 66.62 94 GLN A O 1
ATOM 783 N N . PHE A 1 95 ? 12.394 -6.902 2.356 1.00 67.31 95 PHE A N 1
ATOM 784 C CA . PHE A 1 95 ? 12.230 -6.483 0.971 1.00 67.31 95 PHE A CA 1
ATOM 785 C C . PHE A 1 95 ? 13.580 -6.452 0.257 1.00 67.31 95 PHE A C 1
ATOM 787 O O . PHE A 1 95 ? 14.454 -5.651 0.586 1.00 67.31 95 PHE A O 1
ATOM 794 N N . ASP A 1 96 ? 13.672 -7.187 -0.850 1.00 66.19 96 ASP A N 1
ATOM 795 C CA . ASP A 1 96 ? 14.780 -7.078 -1.810 1.00 66.19 96 ASP A CA 1
ATOM 796 C C . ASP A 1 96 ? 14.842 -5.696 -2.502 1.00 66.19 96 ASP A C 1
ATOM 798 O O . ASP A 1 96 ? 15.716 -5.444 -3.323 1.00 66.19 96 ASP A O 1
ATOM 802 N N . TYR A 1 97 ? 13.929 -4.771 -2.172 1.00 69.88 97 TYR A N 1
ATOM 803 C CA . TYR A 1 97 ? 13.809 -3.432 -2.755 1.00 69.88 97 TYR A CA 1
ATOM 804 C C . TYR A 1 97 ? 13.705 -2.362 -1.661 1.00 69.88 97 TYR A C 1
ATOM 806 O O . TYR A 1 97 ? 12.629 -1.821 -1.388 1.00 69.88 97 TYR A O 1
ATOM 814 N N . LYS A 1 98 ? 14.838 -2.029 -1.035 1.00 67.19 98 LYS A N 1
ATOM 815 C CA . LYS A 1 98 ? 14.892 -1.120 0.126 1.00 67.19 98 LYS A CA 1
ATOM 816 C C . LYS A 1 98 ? 14.291 0.264 -0.148 1.00 67.19 98 LYS A C 1
ATOM 818 O O . LYS A 1 98 ? 13.618 0.818 0.714 1.00 67.19 98 LYS A O 1
ATOM 823 N N . GLU A 1 99 ? 14.467 0.794 -1.360 1.00 73.19 99 GLU A N 1
ATOM 824 C CA . GLU A 1 99 ? 13.945 2.113 -1.754 1.00 73.19 99 GLU A CA 1
ATOM 825 C C . GLU A 1 99 ? 12.412 2.154 -1.849 1.00 73.19 99 GLU A C 1
ATOM 827 O O . GLU A 1 99 ? 11.789 3.167 -1.532 1.00 73.19 99 GLU A O 1
ATOM 832 N N . ALA A 1 100 ? 11.792 1.050 -2.275 1.00 75.00 100 ALA A N 1
ATOM 833 C CA . ALA A 1 100 ? 10.342 0.945 -2.433 1.00 75.00 100 ALA A CA 1
ATOM 834 C C . ALA A 1 100 ? 9.648 0.371 -1.186 1.00 75.00 100 ALA A C 1
ATOM 836 O O . ALA A 1 100 ? 8.426 0.482 -1.068 1.00 75.00 100 ALA A O 1
ATOM 837 N N . GLY A 1 101 ? 10.409 -0.214 -0.253 1.00 78.44 101 GLY A N 1
ATOM 838 C CA . GLY A 1 101 ? 9.919 -0.894 0.948 1.00 78.44 101 GLY A CA 1
ATOM 839 C C . GLY A 1 101 ? 8.852 -0.112 1.722 1.00 78.44 101 GLY A C 1
ATOM 840 O O . GLY A 1 101 ? 7.758 -0.644 1.919 1.00 78.44 101 GLY A O 1
ATOM 841 N N . PRO A 1 102 ? 9.078 1.167 2.089 1.00 81.50 102 PRO A N 1
ATOM 842 C CA . PRO A 1 102 ? 8.075 1.958 2.803 1.00 81.50 102 PRO A CA 1
ATOM 843 C C . PRO A 1 102 ? 6.765 2.137 2.028 1.00 81.50 102 PRO A C 1
ATOM 845 O O . PRO A 1 102 ? 5.676 2.017 2.591 1.00 81.50 102 PRO A O 1
ATOM 848 N N . GLN A 1 103 ? 6.855 2.378 0.717 1.00 82.50 103 GLN A N 1
ATOM 849 C CA . GLN A 1 103 ? 5.681 2.583 -0.130 1.00 82.50 103 GLN A CA 1
ATOM 850 C C . GLN A 1 103 ? 4.922 1.275 -0.386 1.00 82.50 103 GLN A C 1
ATOM 852 O O . GLN A 1 103 ? 3.692 1.285 -0.472 1.00 82.50 103 GLN A O 1
ATOM 857 N N . LEU A 1 104 ? 5.631 0.149 -0.485 1.00 81.00 104 LEU A N 1
ATOM 858 C CA . LEU A 1 104 ? 5.035 -1.183 -0.571 1.00 81.00 104 LEU A CA 1
ATOM 859 C C . LEU A 1 104 ? 4.341 -1.561 0.739 1.00 81.00 104 LEU A C 1
ATOM 861 O O . LEU A 1 104 ? 3.217 -2.058 0.705 1.00 81.00 104 LEU A O 1
ATOM 865 N N . LEU A 1 105 ? 4.952 -1.260 1.885 1.00 84.88 105 LEU A N 1
ATOM 866 C CA . LEU A 1 105 ? 4.363 -1.531 3.194 1.00 84.88 105 LEU A CA 1
ATOM 867 C C . LEU A 1 105 ? 3.095 -0.699 3.430 1.00 84.88 105 LEU A C 1
ATOM 869 O O . LEU A 1 105 ? 2.088 -1.236 3.887 1.00 84.88 105 LEU A O 1
ATOM 873 N N . MET A 1 106 ? 3.101 0.578 3.031 1.00 88.56 106 MET A N 1
ATOM 874 C CA . MET A 1 106 ? 1.898 1.419 3.036 1.00 88.56 106 MET A CA 1
ATOM 875 C C . MET A 1 106 ? 0.789 0.823 2.163 1.00 88.56 106 MET A C 1
ATOM 877 O O . MET A 1 106 ? -0.354 0.708 2.601 1.00 88.56 106 MET A O 1
ATOM 881 N N . GLN A 1 107 ? 1.117 0.387 0.944 1.00 87.31 107 GLN A N 1
ATOM 882 C CA . GLN A 1 107 ? 0.148 -0.260 0.055 1.00 87.31 107 GLN A CA 1
ATOM 883 C C . GLN A 1 107 ? -0.399 -1.568 0.639 1.00 87.31 107 GLN A C 1
ATOM 885 O O . GLN A 1 107 ? -1.597 -1.817 0.522 1.00 87.31 107 GLN A O 1
ATOM 890 N N . ALA A 1 108 ? 0.445 -2.381 1.280 1.00 85.25 108 ALA A N 1
ATOM 891 C CA . ALA A 1 108 ? 0.042 -3.612 1.957 1.00 85.25 108 ALA A CA 1
ATOM 892 C C . ALA A 1 108 ? -0.970 -3.331 3.073 1.00 85.25 108 ALA A C 1
ATOM 894 O O . ALA A 1 108 ? -2.018 -3.972 3.148 1.00 85.25 108 ALA A O 1
ATOM 895 N N . PHE A 1 109 ? -0.650 -2.348 3.915 1.00 89.62 109 PHE A N 1
ATOM 896 C CA . PHE A 1 109 ? -1.455 -1.950 5.060 1.00 89.62 109 PHE A CA 1
ATOM 897 C C . PHE A 1 109 ? -2.822 -1.429 4.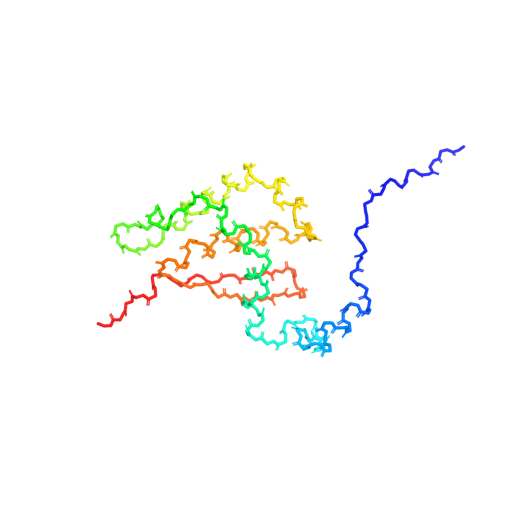626 1.00 89.62 109 PHE A C 1
ATOM 899 O O . PHE A 1 109 ? -3.851 -1.940 5.066 1.00 89.62 109 PHE A O 1
ATOM 906 N N . LEU A 1 110 ? -2.843 -0.485 3.684 1.00 91.25 110 LEU A N 1
ATOM 907 C CA . LEU A 1 110 ? -4.092 0.046 3.149 1.00 91.25 110 LEU A CA 1
ATOM 908 C C . LEU A 1 110 ? -4.913 -1.055 2.469 1.00 91.25 110 LEU A C 1
ATOM 910 O O . LEU A 1 110 ? -6.111 -1.150 2.721 1.00 91.25 110 LEU A O 1
ATOM 914 N N . GLN A 1 111 ? -4.291 -1.932 1.670 1.00 87.50 111 GLN A N 1
ATOM 915 C CA . GLN A 1 111 ? -4.996 -3.047 1.025 1.00 87.50 111 GLN A CA 1
ATOM 916 C C . GLN A 1 111 ? -5.650 -3.970 2.058 1.00 87.50 111 GLN A C 1
ATOM 918 O O . GLN A 1 111 ? -6.804 -4.361 1.880 1.00 87.50 111 GLN A O 1
ATOM 923 N N . ARG A 1 112 ? -4.934 -4.305 3.139 1.00 88.81 112 ARG A N 1
ATOM 924 C CA . ARG A 1 112 ? -5.424 -5.187 4.206 1.00 88.81 112 ARG A CA 1
ATOM 925 C C . ARG A 1 112 ? -6.676 -4.637 4.889 1.00 88.81 112 ARG A C 1
ATOM 927 O O . ARG A 1 112 ? -7.544 -5.428 5.257 1.00 88.81 112 ARG A O 1
ATOM 934 N N . ILE A 1 113 ? -6.762 -3.318 5.048 1.00 90.81 113 ILE A N 1
ATOM 935 C CA . ILE A 1 113 ? -7.897 -2.652 5.692 1.00 90.81 113 ILE A CA 1
ATOM 936 C C . ILE A 1 113 ? -9.040 -2.410 4.705 1.00 90.81 113 ILE A C 1
ATOM 938 O O . ILE A 1 113 ? -10.178 -2.799 4.968 1.00 90.81 113 ILE A O 1
ATOM 942 N N . VAL A 1 114 ? -8.743 -1.822 3.547 1.00 90.12 114 VAL A N 1
ATOM 943 C CA . VAL A 1 114 ? -9.751 -1.394 2.567 1.00 90.12 114 VAL A CA 1
ATOM 944 C C . VAL A 1 114 ? -10.442 -2.582 1.891 1.00 90.12 114 VAL A C 1
ATOM 946 O O . VAL A 1 114 ? -11.619 -2.484 1.562 1.00 90.12 114 VAL A O 1
ATOM 949 N N . ASN A 1 115 ? -9.790 -3.740 1.755 1.00 82.19 115 ASN A N 1
ATOM 950 C CA . ASN A 1 11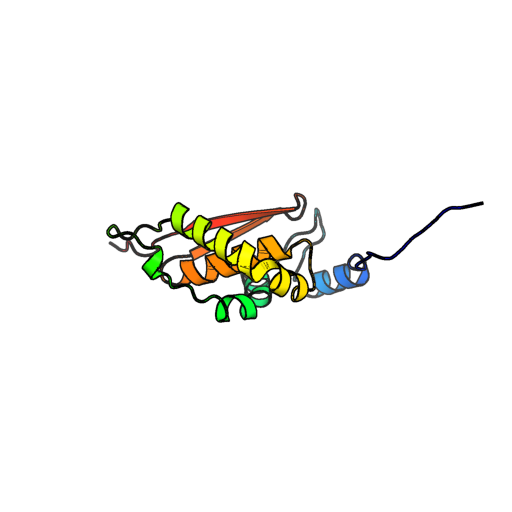5 ? -10.438 -4.935 1.197 1.00 82.19 115 ASN A CA 1
ATOM 951 C C . ASN A 1 115 ? -11.637 -5.455 2.013 1.00 82.19 115 ASN A C 1
ATOM 953 O O . ASN A 1 115 ? -12.372 -6.299 1.510 1.00 82.19 115 ASN A O 1
ATOM 957 N N . GLY A 1 116 ? -11.852 -4.977 3.243 1.00 78.25 116 GLY A N 1
ATOM 958 C CA . GLY A 1 116 ? -13.008 -5.357 4.063 1.00 78.25 116 GLY A CA 1
ATOM 959 C C . GLY A 1 116 ? -14.339 -4.700 3.666 1.00 78.25 116 GLY A C 1
ATOM 960 O O . GLY A 1 116 ? -15.350 -4.995 4.293 1.00 78.25 116 GLY A O 1
ATOM 961 N N . GLY A 1 117 ? -14.362 -3.809 2.667 1.00 83.75 117 GLY A N 1
ATOM 962 C CA . GLY A 1 117 ? -15.585 -3.098 2.244 1.00 83.75 117 GLY A CA 1
ATOM 963 C C . GLY A 1 117 ? -15.396 -2.003 1.182 1.00 83.75 117 GLY A C 1
ATOM 964 O O . GLY A 1 117 ? -16.334 -1.269 0.862 1.00 83.75 117 GLY A O 1
ATOM 965 N N . GLY A 1 118 ? -14.189 -1.874 0.632 1.00 90.06 118 GLY A N 1
ATOM 966 C CA . GLY A 1 118 ? -13.810 -0.870 -0.351 1.00 90.06 118 GLY A CA 1
ATOM 967 C C . GLY A 1 118 ? -12.837 -1.411 -1.398 1.00 90.06 118 GLY A C 1
ATOM 968 O O . GLY A 1 118 ? -12.584 -2.613 -1.490 1.00 90.06 118 GLY A O 1
ATOM 969 N N . ARG A 1 119 ? -12.266 -0.505 -2.193 1.00 88.69 119 ARG A N 1
ATOM 970 C CA . ARG A 1 119 ? -11.254 -0.809 -3.216 1.00 88.69 119 ARG A CA 1
ATOM 971 C C . ARG A 1 119 ? -10.145 0.229 -3.217 1.00 88.69 119 ARG A C 1
ATOM 973 O O . ARG A 1 119 ? -10.372 1.395 -2.910 1.00 88.69 119 ARG A O 1
ATOM 980 N N . ILE A 1 120 ? -8.949 -0.214 -3.595 1.00 88.12 120 ILE A N 1
ATOM 981 C CA . ILE A 1 120 ? -7.808 0.653 -3.881 1.00 88.12 120 ILE A CA 1
ATOM 982 C C . ILE A 1 120 ? -7.495 0.552 -5.368 1.00 88.12 120 ILE A C 1
ATOM 984 O O . ILE A 1 120 ? -7.264 -0.547 -5.868 1.00 88.12 120 ILE A O 1
ATOM 988 N N . ASP A 1 121 ? -7.468 1.694 -6.044 1.00 86.19 121 ASP A N 1
ATOM 989 C CA . ASP A 1 121 ? -6.941 1.850 -7.396 1.00 86.19 121 ASP A CA 1
ATOM 990 C C . ASP A 1 121 ? -5.553 2.496 -7.347 1.00 86.19 121 ASP A C 1
ATOM 992 O O . ASP A 1 121 ? -5.244 3.277 -6.441 1.00 86.19 121 ASP A O 1
ATOM 996 N N . ARG A 1 122 ? -4.704 2.161 -8.325 1.00 85.25 122 ARG A N 1
ATOM 997 C CA . ARG A 1 122 ? -3.304 2.601 -8.364 1.00 85.25 122 ARG A CA 1
ATOM 998 C C . ARG A 1 122 ? -2.918 3.201 -9.702 1.00 85.25 122 ARG A C 1
ATOM 1000 O O . ARG A 1 122 ? -3.148 2.610 -10.764 1.00 85.25 122 ARG A O 1
ATOM 1007 N N . GLU A 1 123 ? -2.213 4.320 -9.638 1.00 82.62 123 GLU A N 1
ATOM 1008 C CA . GLU A 1 123 ? -1.571 4.943 -10.785 1.00 82.62 123 GLU A CA 1
ATOM 1009 C C . GLU A 1 123 ? -0.052 5.005 -10.581 1.00 82.62 123 GLU A C 1
ATOM 1011 O O . GLU A 1 123 ? 0.458 5.583 -9.624 1.00 82.62 123 GLU A O 1
ATOM 1016 N N . TYR A 1 124 ? 0.685 4.369 -11.495 1.00 74.75 124 TYR A N 1
ATOM 1017 C CA . TYR A 1 124 ? 2.141 4.262 -11.428 1.00 74.75 124 TYR A CA 1
ATOM 1018 C C . TYR A 1 124 ? 2.808 5.316 -12.302 1.00 74.75 124 TYR A C 1
ATOM 1020 O O . TYR A 1 124 ? 2.919 5.154 -13.521 1.00 74.75 124 TYR A O 1
ATOM 1028 N N . GLY A 1 125 ? 3.335 6.359 -11.670 1.00 70.75 125 GLY A N 1
ATOM 1029 C CA . GLY A 1 125 ? 4.215 7.335 -12.299 1.00 70.75 125 GLY A CA 1
ATOM 1030 C C . GLY A 1 125 ? 5.671 6.876 -12.256 1.00 70.75 125 GLY A C 1
ATOM 1031 O O . GLY A 1 125 ? 6.484 7.530 -11.605 1.00 70.75 125 GLY A O 1
ATOM 1032 N N . LEU A 1 126 ? 6.023 5.774 -12.937 1.00 67.56 126 LEU A N 1
ATOM 1033 C CA . LEU A 1 126 ? 7.377 5.184 -12.862 1.00 67.56 126 LEU A CA 1
ATOM 1034 C C . LEU A 1 126 ? 8.489 6.188 -13.224 1.00 67.56 126 LEU A C 1
ATOM 1036 O O . LEU A 1 126 ? 9.490 6.273 -12.521 1.00 67.56 126 LEU A O 1
ATOM 1040 N N . GLY A 1 127 ? 8.276 7.038 -14.235 1.00 64.62 127 GLY A N 1
ATOM 1041 C CA . GLY A 1 127 ? 9.218 8.110 -14.600 1.00 64.62 127 GLY A CA 1
ATOM 1042 C C . GLY A 1 127 ? 9.324 9.261 -13.585 1.00 64.62 127 GLY A C 1
ATOM 1043 O O . GLY A 1 127 ? 10.221 10.088 -13.692 1.00 64.62 127 GLY A O 1
ATOM 1044 N N . ARG A 1 128 ? 8.418 9.331 -12.600 1.00 65.19 128 ARG A N 1
ATOM 1045 C CA . ARG A 1 128 ? 8.386 10.349 -11.533 1.00 65.19 128 ARG A CA 1
ATOM 1046 C C . ARG A 1 128 ? 8.659 9.770 -10.141 1.00 65.19 128 ARG A C 1
ATOM 1048 O O . ARG A 1 128 ? 8.582 10.520 -9.173 1.00 65.19 128 ARG A O 1
ATOM 1055 N N . ARG A 1 129 ? 8.957 8.464 -10.034 1.00 69.69 129 ARG A N 1
ATOM 1056 C CA . ARG A 1 129 ? 9.146 7.727 -8.766 1.00 69.69 129 ARG A CA 1
ATOM 1057 C C . ARG A 1 129 ? 7.996 7.931 -7.766 1.00 69.69 129 ARG A C 1
ATOM 1059 O O . ARG A 1 129 ? 8.217 8.056 -6.567 1.00 69.69 129 ARG A O 1
ATOM 1066 N N . ARG A 1 130 ? 6.758 8.009 -8.263 1.00 73.56 130 ARG A N 1
ATOM 1067 C CA . ARG A 1 130 ? 5.548 8.171 -7.440 1.00 73.56 130 ARG A CA 1
ATOM 1068 C C . ARG A 1 130 ? 4.519 7.106 -7.797 1.00 73.56 130 ARG A C 1
ATOM 1070 O O . ARG A 1 130 ? 4.423 6.695 -8.953 1.00 73.56 130 ARG A O 1
ATOM 1077 N N . THR A 1 131 ? 3.758 6.694 -6.791 1.00 79.94 131 THR A N 1
ATOM 1078 C CA . THR A 1 131 ? 2.569 5.853 -6.947 1.00 79.94 131 THR A CA 1
ATOM 1079 C C . THR A 1 131 ? 1.431 6.596 -6.282 1.00 79.94 131 THR A C 1
ATOM 1081 O O . THR A 1 131 ? 1.506 6.860 -5.079 1.00 79.94 131 THR A O 1
ATOM 1084 N N . ASP A 1 132 ? 0.412 6.927 -7.060 1.00 86.06 132 ASP A N 1
ATOM 1085 C CA . ASP A 1 132 ? -0.800 7.551 -6.557 1.00 86.06 132 ASP A CA 1
ATOM 1086 C C . ASP A 1 132 ? -1.817 6.450 -6.235 1.00 86.06 132 ASP A C 1
ATOM 1088 O O . ASP A 1 132 ? -1.969 5.478 -6.984 1.00 86.06 132 ASP A O 1
ATOM 1092 N N . LEU A 1 133 ? -2.470 6.575 -5.080 1.00 88.81 133 LEU A N 1
ATOM 1093 C CA . LEU A 1 133 ? -3.454 5.618 -4.580 1.00 88.81 133 LEU A CA 1
ATOM 1094 C C . LEU A 1 133 ? -4.805 6.316 -4.451 1.00 88.81 133 LEU A C 1
ATOM 1096 O O . LEU A 1 133 ? -4.901 7.377 -3.835 1.00 88.81 133 LEU A O 1
ATOM 1100 N N . LEU A 1 134 ? 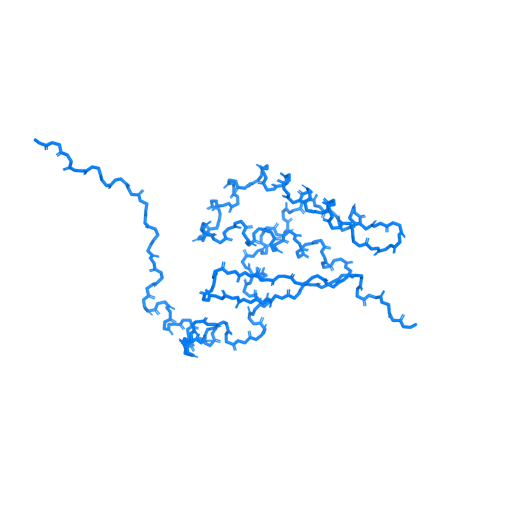-5.847 5.690 -4.987 1.00 90.44 134 LEU A N 1
ATOM 1101 C CA . LEU A 1 134 ? -7.229 6.125 -4.830 1.00 90.44 134 LEU A CA 1
ATOM 1102 C C . LEU A 1 134 ? -7.987 5.081 -4.013 1.00 90.44 134 LEU A C 1
ATOM 1104 O O . LEU A 1 134 ? -8.075 3.926 -4.416 1.00 90.44 134 LEU A O 1
ATOM 1108 N N . ILE A 1 135 ? -8.552 5.494 -2.880 1.00 91.75 135 ILE A N 1
ATOM 1109 C CA . ILE A 1 135 ? -9.410 4.644 -2.048 1.00 91.75 135 ILE A CA 1
ATOM 1110 C C . ILE A 1 135 ? -10.871 4.951 -2.376 1.00 91.75 135 ILE A C 1
ATOM 1112 O O . ILE A 1 135 ? -11.308 6.097 -2.294 1.00 91.75 135 ILE A O 1
ATOM 1116 N N . GLN A 1 136 ? -11.627 3.911 -2.708 1.00 91.88 136 GLN A N 1
ATOM 1117 C CA . GLN A 1 136 ? -13.078 3.939 -2.869 1.00 91.88 136 GLN A CA 1
ATOM 1118 C C . GLN A 1 136 ? -13.703 3.222 -1.672 1.00 91.88 136 GLN A C 1
ATOM 1120 O O . GLN A 1 136 ? -13.477 2.025 -1.481 1.00 91.88 136 GLN A O 1
ATOM 1125 N N . TRP A 1 137 ? -14.454 3.954 -0.846 1.00 91.62 137 TRP A N 1
ATOM 1126 C CA . TRP A 1 137 ? -15.062 3.417 0.370 1.00 91.62 137 TRP A CA 1
ATOM 1127 C C . TRP A 1 137 ? -16.343 4.174 0.775 1.00 91.62 137 TRP A C 1
ATOM 1129 O O . TRP A 1 137 ? -16.315 5.407 0.811 1.00 91.62 137 TRP A O 1
ATOM 1139 N N . PRO A 1 138 ? -17.412 3.473 1.202 1.00 89.81 138 PRO A N 1
ATOM 1140 C CA . PRO A 1 138 ? -17.660 2.047 0.971 1.00 89.81 138 PRO A CA 1
ATOM 1141 C C . PRO A 1 138 ? -18.005 1.807 -0.509 1.00 89.81 138 PRO A C 1
ATOM 1143 O O . PRO A 1 138 ? -18.477 2.719 -1.187 1.00 89.81 138 PRO A O 1
ATOM 1146 N N . LEU A 1 139 ? -17.778 0.598 -1.029 1.00 82.12 139 LEU A N 1
ATOM 1147 C CA . LEU A 1 139 ? -18.224 0.248 -2.390 1.00 82.12 139 LEU A CA 1
ATOM 1148 C C . LEU A 1 139 ? -19.741 0.014 -2.480 1.00 82.12 139 LEU A C 1
ATOM 1150 O O . LEU A 1 139 ? -20.305 0.123 -3.566 1.00 82.12 139 LEU A O 1
ATOM 1154 N N . ASP A 1 140 ? -20.396 -0.230 -1.341 1.00 67.12 140 ASP A N 1
ATOM 1155 C CA . ASP A 1 140 ? -21.846 -0.385 -1.253 1.00 67.12 140 ASP A CA 1
ATOM 1156 C C . ASP A 1 140 ? -22.541 0.932 -0.893 1.00 67.12 140 ASP A C 1
ATOM 1158 O O . ASP A 1 140 ? -22.686 1.303 0.274 1.00 67.12 140 ASP A O 1
ATOM 1162 N N . GLN A 1 141 ? -23.041 1.593 -1.935 1.00 55.56 141 GLN A N 1
ATOM 1163 C CA . GLN A 1 141 ? -24.385 2.173 -1.942 1.00 55.56 141 GLN A CA 1
ATOM 1164 C C . GLN A 1 141 ? -25.056 1.748 -3.253 1.00 55.56 141 GLN A C 1
ATOM 1166 O O . GLN A 1 141 ? -25.227 2.544 -4.176 1.00 55.56 141 GLN A O 1
ATOM 1171 N N . GLY A 1 142 ? -25.375 0.454 -3.366 1.00 50.09 142 GLY A N 1
ATOM 1172 C CA . GLY A 1 142 ? -26.451 0.050 -4.269 1.00 50.09 142 GLY A CA 1
ATOM 1173 C C . GLY A 1 142 ? -27.756 0.748 -3.846 1.00 50.09 142 GLY A C 1
ATOM 1174 O O . GLY A 1 142 ? -27.889 1.061 -2.659 1.00 50.09 142 GLY A O 1
ATO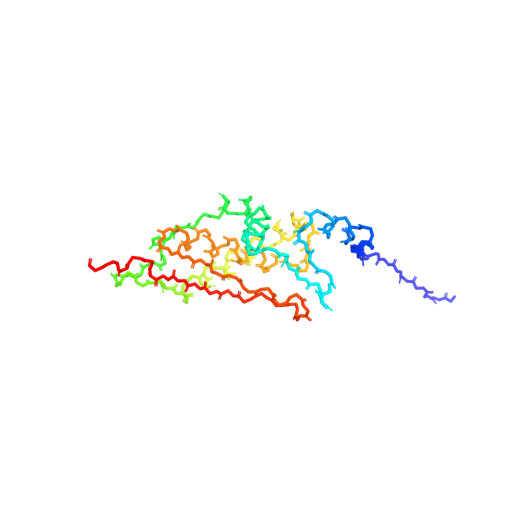M 1175 N N . PRO A 1 143 ? -28.665 1.054 -4.791 1.00 42.62 143 PRO A N 1
ATOM 1176 C CA . PRO A 1 143 ? -29.954 1.671 -4.478 1.00 42.62 143 PRO A CA 1
ATOM 1177 C C . PRO A 1 143 ? -30.788 0.844 -3.493 1.00 42.62 143 PRO A C 1
ATOM 1179 O O . PRO A 1 143 ? -30.637 -0.401 -3.478 1.00 42.62 143 PRO A O 1
#

pLDDT: mean 77.67, std 14.91, range [33.69, 95.5]

Radius of gyration: 18.63 Å; chains: 1; bounding box: 79×22×40 Å

Sequence (143 aa):
GLLSDDTGFGMDSPSEDDQLYVRDLGLIRTRPQIAIANPIYREVIPRTLTWIAQTRIPQETTWYVMENKRLDLPELLNAFQQFFRENSEIWIEQFDYKEAGPQLLMQAFLQRIVNGGGRIDREYGLGRRRTDLLIQWPLDQGP

Foldseek 3Di:
DDDDDPDDDDDDDQDPVNVVVCVVVQQWDPPPHTDGRDQVSQVVVLCVQLVVVLVPPPDELVVQADPVRDGNPVVLVVVLVVCCVVCVVVQCVVDPCNPCRSVSNVVSSCCSNLVVAWDKDWDDPPVVPDIDIDIGPRPDPDD

Secondary structure (DSSP, 8-state):
----------PPPPPHHHHHHHHHTTSEE-SSS-EESSHHHHHHHHHHHHHHHHHH----GGGGB-TTS-B-HHHHHHHHHHHHHHHHHHHHHH-S-TTTHHHHHHHHHHHHHHTTT-EEEEEEEGGGTEEEEEEE-------